Protein AF-A0A1X9XPV6-F1 (afdb_monomer)

Nearest PDB structures (foldseek):
  4wu0-assembly2_B  TM=9.386E-01  e=2.087E-05  Clostridium acetobutylicum ATCC 824
  2gh4-assembly1_A  TM=9.215E-01  e=1.858E-04  Bacillus subtilis
  1nc5-assembly1_A  TM=9.173E-01  e=4.742E-04  Bacillus subtilis
  8wbv-assembly1_A  TM=5.368E-01  e=2.046E+00  Caldicellulosiruptor saccharolyticus DSM 8903
  4z4l-assembly1_A  TM=5.427E-01  e=8.087E+00  Caldicellulosiruptor saccharolyticus DSM 8903

pLDDT: mean 91.46, std 11.41, range [43.31, 98.56]

Foldseek 3Di:
DQPDPVSVVVLVVLVVVQPVQQDLQLHGNPDDLVVLDPVVLVVLVSLVVCCVVPVRCSSVSVNVVSVVSLVVFDADPVGHGDD

Structure (mmCIF, N/CA/C/O backbone):
data_AF-A0A1X9XPV6-F1
#
_entry.id   AF-A0A1X9XPV6-F1
#
loop_
_atom_site.group_PDB
_atom_site.id
_atom_site.type_symbol
_atom_site.label_atom_id
_atom_site.label_alt_id
_atom_site.label_comp_id
_atom_site.label_asym_id
_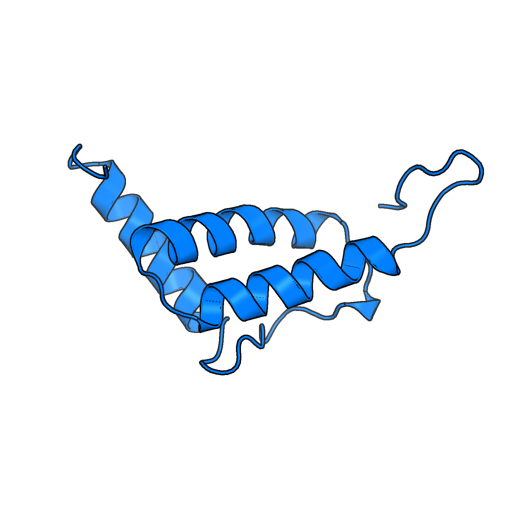atom_site.label_entity_id
_atom_site.label_seq_id
_atom_site.pdbx_PDB_ins_code
_atom_site.Cartn_x
_atom_site.Cartn_y
_atom_site.Cartn_z
_atom_site.occupancy
_atom_site.B_iso_or_equiv
_atom_site.auth_seq_id
_atom_site.auth_comp_id
_atom_site.auth_asym_id
_atom_site.auth_atom_id
_atom_site.pdbx_PDB_model_num
ATOM 1 N N . ASN A 1 1 ? 1.789 -3.243 21.252 1.00 43.31 1 ASN A N 1
ATOM 2 C CA . ASN A 1 1 ? 2.122 -2.202 22.252 1.00 43.31 1 ASN A CA 1
ATOM 3 C C . ASN A 1 1 ? 2.014 -0.857 21.562 1.00 43.31 1 ASN A C 1
ATOM 5 O O . ASN A 1 1 ? 2.984 -0.417 20.968 1.00 43.31 1 ASN A O 1
ATOM 9 N N . VAL A 1 2 ? 0.823 -0.263 21.620 1.00 49.47 2 VAL A N 1
ATOM 10 C CA . VAL A 1 2 ? 0.530 1.136 21.282 1.00 49.47 2 VAL A CA 1
ATOM 11 C C . VAL A 1 2 ? -0.008 1.708 22.593 1.00 49.47 2 VAL A C 1
ATOM 13 O O . VAL A 1 2 ? -1.160 1.466 22.943 1.00 49.47 2 VAL A O 1
ATOM 16 N N . LYS A 1 3 ? 0.873 2.248 23.441 1.00 48.47 3 LYS A N 1
ATOM 17 C CA . LYS A 1 3 ? 0.522 2.662 24.817 1.00 48.47 3 LYS A CA 1
ATOM 18 C C . LYS A 1 3 ? 1.008 4.062 25.192 1.00 48.47 3 LYS A C 1
ATOM 20 O O . LYS A 1 3 ? 0.884 4.441 26.351 1.00 48.47 3 LYS A O 1
ATOM 25 N N . GLU A 1 4 ? 1.453 4.858 24.226 1.00 56.91 4 GLU A N 1
ATOM 26 C CA . GLU A 1 4 ? 1.651 6.293 24.424 1.00 56.91 4 GLU A CA 1
ATOM 27 C C . GLU A 1 4 ? 0.590 7.055 23.625 1.00 56.91 4 GLU A C 1
ATOM 29 O O . GLU A 1 4 ? 0.315 6.760 22.465 1.00 56.91 4 GLU A O 1
ATOM 34 N N . THR A 1 5 ? -0.094 7.995 24.271 1.00 59.50 5 THR A N 1
ATOM 35 C CA . THR A 1 5 ? -1.334 8.627 23.779 1.00 59.50 5 THR A CA 1
ATOM 36 C C . THR A 1 5 ? -1.168 9.427 22.479 1.00 59.50 5 THR A C 1
ATOM 38 O O . THR A 1 5 ? -2.163 9.711 21.808 1.00 59.50 5 THR A O 1
ATOM 41 N N . GLY A 1 6 ? 0.071 9.758 22.096 1.00 62.03 6 GLY A N 1
ATOM 42 C CA . GLY A 1 6 ? 0.409 10.316 20.785 1.00 62.03 6 GLY A CA 1
ATOM 43 C C . GLY A 1 6 ? 0.302 9.290 19.655 1.00 62.03 6 GLY A C 1
ATOM 44 O O . GLY A 1 6 ? -0.260 9.599 18.607 1.00 62.03 6 GLY A O 1
ATOM 45 N N . ASP A 1 7 ? 0.735 8.050 19.890 1.00 73.81 7 ASP A N 1
ATOM 46 C CA . ASP A 1 7 ? 0.781 6.999 18.867 1.00 73.81 7 ASP A CA 1
ATOM 47 C C . ASP A 1 7 ? -0.606 6.558 18.414 1.00 73.81 7 ASP A C 1
ATOM 49 O O . ASP A 1 7 ? -0.799 6.247 17.241 1.00 73.81 7 ASP A O 1
ATOM 53 N N . GLN A 1 8 ? -1.595 6.573 19.311 1.00 85.75 8 GLN A N 1
ATOM 54 C CA . GLN A 1 8 ? -2.949 6.143 18.963 1.00 85.75 8 GLN A CA 1
ATOM 55 C C . GLN A 1 8 ? -3.599 7.082 17.937 1.00 85.75 8 GLN A C 1
ATOM 57 O O . GLN A 1 8 ? -4.20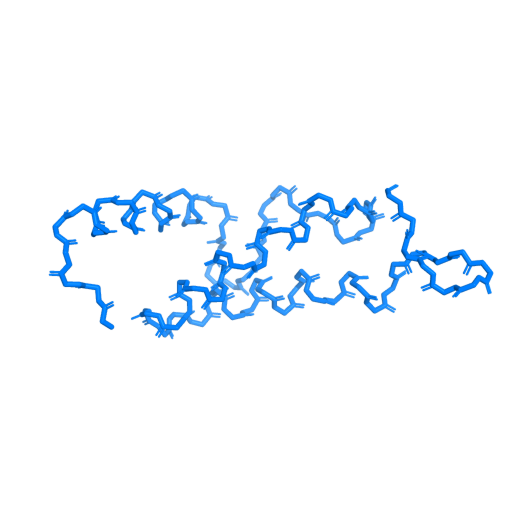2 6.609 16.978 1.00 85.75 8 GLN A O 1
ATOM 62 N N . LYS A 1 9 ? -3.425 8.406 18.077 1.00 90.12 9 LYS A N 1
ATOM 63 C CA . LYS A 1 9 ? -3.962 9.378 17.106 1.00 90.12 9 LYS A CA 1
ATOM 64 C C . LYS A 1 9 ? -3.331 9.204 15.727 1.00 90.12 9 LYS A C 1
ATOM 66 O O . LYS A 1 9 ? -4.039 9.247 14.724 1.00 90.12 9 LYS A O 1
ATOM 71 N N . TYR A 1 10 ? -2.016 8.987 15.674 1.00 88.56 10 TYR A N 1
ATOM 72 C CA . TYR A 1 10 ? -1.321 8.733 14.413 1.00 88.56 10 TYR A CA 1
ATOM 73 C C . TYR A 1 10 ? -1.736 7.396 13.805 1.00 88.56 10 TYR A C 1
ATOM 75 O O . TYR A 1 10 ? -2.012 7.331 12.611 1.00 88.56 10 TYR A O 1
ATOM 83 N N . PHE A 1 11 ? -1.851 6.349 14.620 1.00 91.69 11 PHE A N 1
ATOM 84 C CA . PHE A 1 11 ? -2.342 5.050 14.180 1.00 91.69 11 PHE A CA 1
ATOM 85 C C . PHE A 1 11 ? -3.751 5.145 13.584 1.00 91.69 11 PHE A C 1
ATOM 87 O O . PHE A 1 11 ? -3.993 4.630 12.493 1.00 91.69 11 PHE A O 1
ATOM 94 N N . ASP A 1 12 ? -4.669 5.840 14.256 1.00 94.00 12 ASP A N 1
ATOM 95 C CA . ASP A 1 12 ? -6.035 6.023 13.769 1.00 94.00 12 ASP A CA 1
ATOM 96 C C . ASP A 1 12 ? -6.084 6.832 12.473 1.00 94.00 12 ASP A C 1
ATOM 98 O O . ASP A 1 12 ? -6.830 6.470 11.563 1.00 94.00 12 ASP A O 1
ATOM 102 N N . TYR A 1 13 ? -5.249 7.865 12.348 1.00 93.75 13 TYR A N 1
ATOM 103 C CA . TYR A 1 13 ? -5.115 8.630 11.110 1.00 93.75 13 TYR A CA 1
ATOM 104 C C . TYR A 1 13 ? -4.605 7.766 9.947 1.00 93.75 13 TYR A C 1
ATOM 106 O O . TYR A 1 13 ? -5.181 7.784 8.856 1.00 93.75 13 TYR A O 1
ATOM 114 N N . ILE A 1 14 ? -3.561 6.964 10.182 1.00 93.19 14 ILE A N 1
ATOM 115 C CA . ILE A 1 14 ? -3.019 6.015 9.198 1.00 93.19 14 ILE A CA 1
ATOM 116 C C . ILE A 1 14 ? -4.102 5.027 8.769 1.00 93.19 14 ILE A C 1
ATOM 118 O O . ILE A 1 14 ? -4.293 4.802 7.574 1.00 93.19 14 ILE A O 1
ATOM 122 N N . ARG A 1 15 ? -4.822 4.457 9.740 1.00 95.94 15 ARG A N 1
ATOM 123 C CA . ARG A 1 15 ? -5.897 3.498 9.497 1.00 95.94 15 ARG A CA 1
ATOM 124 C C . ARG A 1 15 ? -7.015 4.109 8.661 1.00 95.94 15 ARG A C 1
ATOM 126 O O . ARG A 1 15 ? -7.346 3.539 7.632 1.00 95.94 15 ARG A O 1
ATOM 133 N N . GLN A 1 16 ? -7.546 5.271 9.050 1.00 96.69 16 GLN A N 1
ATOM 134 C CA . GLN A 1 16 ? -8.607 5.946 8.293 1.00 96.69 16 GLN A CA 1
ATOM 135 C C . GLN A 1 16 ? -8.174 6.274 6.866 1.00 96.69 16 GLN A C 1
ATOM 137 O O . GLN A 1 16 ? -8.939 6.071 5.927 1.00 96.69 16 GLN A O 1
ATOM 142 N N . THR A 1 17 ? -6.938 6.748 6.701 1.00 94.88 17 THR A N 1
ATOM 143 C CA . THR A 1 17 ? -6.397 7.061 5.377 1.00 94.88 17 THR A CA 1
ATOM 144 C C . THR A 1 17 ? -6.333 5.805 4.516 1.00 94.88 17 THR A C 1
ATOM 146 O O . THR A 1 17 ? -6.824 5.806 3.393 1.00 94.88 17 THR A O 1
ATOM 149 N N . LEU A 1 18 ? -5.773 4.710 5.034 1.00 95.75 18 LEU A N 1
ATOM 150 C CA . LEU A 1 18 ? -5.662 3.463 4.280 1.00 95.75 18 LEU A CA 1
ATOM 151 C C . LEU A 1 18 ? -7.013 2.790 4.037 1.00 95.75 18 LEU A C 1
ATOM 153 O O . LEU A 1 18 ? -7.208 2.222 2.971 1.00 95.75 18 LEU A O 1
ATOM 157 N N . ASP A 1 19 ? -7.962 2.899 4.962 1.00 96.62 19 ASP A N 1
ATOM 158 C CA . ASP A 1 19 ? -9.316 2.367 4.793 1.00 96.62 19 ASP A CA 1
ATOM 159 C C . ASP A 1 19 ? -10.081 3.038 3.650 1.00 96.62 19 ASP A C 1
ATOM 161 O O . ASP A 1 19 ? -10.946 2.407 3.051 1.00 96.62 19 ASP A O 1
ATOM 165 N N . HIS A 1 20 ? -9.746 4.288 3.318 1.00 96.31 20 HIS A N 1
ATOM 166 C CA . HIS A 1 20 ? -10.323 4.977 2.167 1.00 96.31 20 HIS A CA 1
ATOM 167 C C . HIS A 1 20 ? -9.876 4.369 0.828 1.00 96.31 20 HIS A C 1
ATOM 169 O O . HIS A 1 20 ? -10.650 4.350 -0.125 1.00 96.31 20 HIS A O 1
ATOM 175 N N . TYR A 1 21 ? -8.642 3.858 0.755 1.00 96.06 21 TYR A N 1
ATOM 176 C CA . TYR A 1 21 ? -8.048 3.354 -0.489 1.00 96.06 21 TYR A CA 1
ATOM 177 C C . TYR A 1 21 ? -8.036 1.826 -0.601 1.00 96.06 21 TYR A C 1
ATOM 179 O O . TYR A 1 21 ? -8.002 1.311 -1.719 1.00 96.06 21 TYR A O 1
ATOM 187 N N . VAL A 1 22 ? -8.028 1.109 0.528 1.00 97.88 22 VAL A N 1
ATOM 188 C CA . VAL A 1 22 ? -7.933 -0.354 0.599 1.00 97.88 22 VAL A CA 1
ATOM 189 C C . VAL A 1 22 ? -9.323 -0.953 0.773 1.00 97.88 22 VAL A C 1
ATOM 191 O O . VAL A 1 22 ? -9.915 -0.878 1.855 1.00 97.88 22 VAL A O 1
ATOM 194 N N . ALA A 1 23 ? -9.815 -1.600 -0.279 1.00 97.44 23 ALA A N 1
ATOM 195 C CA . ALA A 1 23 ? -11.065 -2.343 -0.230 1.00 97.44 23 ALA A CA 1
ATOM 196 C C . ALA A 1 23 ? -10.923 -3.637 0.592 1.00 97.44 23 ALA A C 1
ATOM 198 O O . ALA A 1 23 ? -9.820 -4.123 0.859 1.00 97.44 23 ALA A O 1
ATOM 199 N N . ASP A 1 24 ? -12.050 -4.233 0.979 1.00 97.44 24 ASP A N 1
ATOM 200 C CA . ASP A 1 24 ? -12.073 -5.434 1.829 1.00 97.44 24 ASP A CA 1
ATOM 201 C C . ASP A 1 24 ? -11.437 -6.672 1.171 1.00 97.44 24 ASP A C 1
ATOM 203 O O . ASP A 1 24 ? -10.971 -7.591 1.854 1.00 97.44 24 ASP A O 1
ATOM 207 N N . ASP A 1 25 ? -11.363 -6.695 -0.161 1.00 97.31 25 ASP A N 1
ATOM 208 C CA . ASP A 1 25 ? -10.663 -7.733 -0.917 1.00 97.31 25 ASP A CA 1
ATOM 209 C C . ASP A 1 25 ? -9.137 -7.525 -0.980 1.00 97.31 25 ASP A C 1
ATOM 211 O O . ASP A 1 25 ? -8.424 -8.430 -1.414 1.00 97.31 25 ASP A O 1
ATOM 215 N N . GLY A 1 26 ? -8.626 -6.399 -0.472 1.00 96.94 26 GLY A N 1
ATOM 216 C CA . GLY A 1 26 ? -7.211 -6.032 -0.485 1.00 96.94 26 GLY A CA 1
ATOM 217 C C . GLY A 1 26 ? -6.762 -5.278 -1.735 1.00 96.94 26 GLY A C 1
ATOM 218 O O . GLY A 1 26 ? -5.569 -5.000 -1.862 1.00 96.94 26 GLY A O 1
ATOM 219 N N . THR A 1 27 ? -7.674 -4.940 -2.651 1.00 97.19 27 THR A N 1
ATOM 2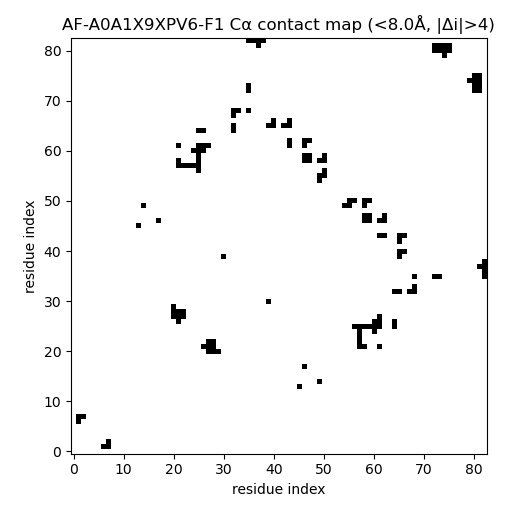20 C CA . THR A 1 27 ? -7.361 -4.036 -3.763 1.00 97.19 27 THR A CA 1
ATOM 221 C C . THR A 1 27 ? -7.115 -2.617 -3.250 1.00 97.19 27 THR A C 1
ATOM 223 O O . THR A 1 27 ? -7.702 -2.181 -2.258 1.00 97.19 27 THR A O 1
ATOM 226 N N . ILE A 1 28 ? -6.214 -1.896 -3.920 1.00 97.00 28 ILE A N 1
ATOM 227 C CA . ILE A 1 28 ? -5.850 -0.515 -3.594 1.00 97.00 28 ILE A CA 1
ATOM 228 C C . ILE A 1 28 ? -6.244 0.348 -4.794 1.00 97.00 28 ILE A C 1
ATOM 230 O O . ILE A 1 28 ? -5.645 0.223 -5.860 1.00 97.00 28 ILE A O 1
ATOM 234 N N . GLN A 1 29 ? -7.255 1.206 -4.642 1.00 93.38 29 GLN A N 1
ATOM 235 C CA . GLN A 1 29 ? -7.911 1.894 -5.770 1.00 93.38 29 GLN A CA 1
ATOM 236 C C . GLN A 1 29 ? -6.959 2.703 -6.666 1.00 93.38 29 GLN A C 1
ATOM 238 O O . GLN A 1 29 ? -7.176 2.816 -7.872 1.00 93.38 29 GLN A O 1
ATOM 243 N N . THR A 1 30 ? -5.914 3.277 -6.077 1.00 90.44 30 THR A N 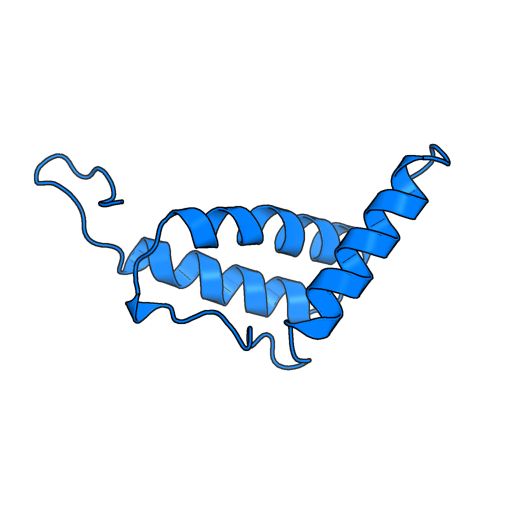1
ATOM 244 C CA . THR A 1 30 ? -4.960 4.173 -6.745 1.00 90.44 30 THR A CA 1
ATOM 245 C C . THR A 1 30 ? -3.662 3.486 -7.156 1.00 90.44 30 THR A C 1
ATOM 247 O O . THR A 1 30 ? -2.756 4.154 -7.642 1.00 90.44 30 THR A O 1
ATOM 250 N N . TYR A 1 31 ? -3.543 2.172 -6.961 1.00 91.94 31 TYR A N 1
ATOM 251 C CA . TYR A 1 31 ? -2.295 1.451 -7.172 1.00 91.94 31 TYR A CA 1
ATOM 252 C C . TYR A 1 31 ? -2.406 0.477 -8.341 1.00 91.94 31 TYR A C 1
ATOM 254 O O . TYR A 1 31 ? -3.303 -0.368 -8.390 1.00 91.94 31 TYR A O 1
ATOM 262 N N . ARG A 1 32 ? -1.448 0.569 -9.262 1.00 91.56 32 ARG A N 1
ATOM 263 C CA . ARG A 1 32 ? -1.310 -0.338 -10.401 1.00 91.56 32 ARG A CA 1
ATOM 264 C C . ARG A 1 32 ? 0.086 -0.938 -10.381 1.00 91.56 32 ARG A C 1
ATOM 266 O O . ARG A 1 32 ? 1.079 -0.216 -10.381 1.00 91.56 32 ARG A O 1
ATOM 273 N N . VAL A 1 33 ? 0.164 -2.266 -10.358 1.00 89.19 33 VAL A N 1
ATOM 274 C CA . VAL A 1 33 ? 1.438 -2.999 -10.254 1.00 89.19 33 VAL A CA 1
ATOM 275 C C . VAL A 1 33 ? 2.319 -2.745 -11.481 1.00 89.19 33 VAL A C 1
ATOM 277 O O . VAL A 1 33 ? 3.543 -2.723 -11.382 1.00 89.19 33 VAL A O 1
ATOM 280 N N . GLU A 1 34 ? 1.691 -2.522 -12.633 1.00 89.50 34 GLU A N 1
ATOM 281 C CA . GLU A 1 34 ? 2.326 -2.347 -13.938 1.00 89.50 34 GLU A CA 1
ATOM 282 C C . GLU A 1 34 ? 2.982 -0.973 -14.118 1.00 89.50 34 GLU A C 1
ATOM 284 O O . GLU A 1 34 ? 3.745 -0.790 -15.062 1.00 89.50 34 GLU A O 1
ATOM 289 N N . GLU A 1 35 ? 2.709 -0.012 -13.229 1.00 91.31 35 GLU A N 1
ATOM 290 C CA . GLU A 1 35 ? 3.388 1.290 -13.240 1.00 91.31 35 GLU A CA 1
ATOM 291 C C . GLU A 1 35 ? 4.843 1.179 -12.782 1.00 91.31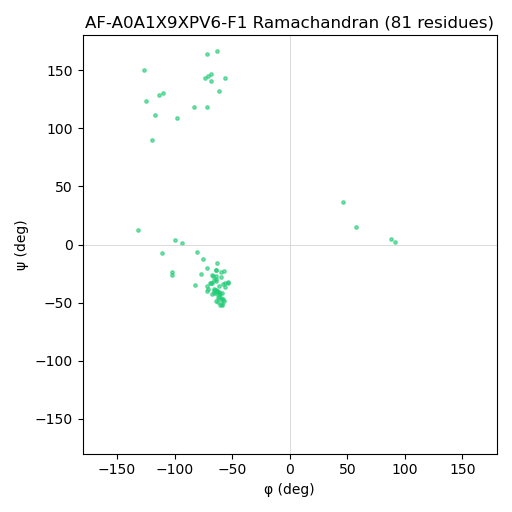 35 GLU A C 1
ATOM 293 O O . GLU A 1 35 ? 5.636 2.062 -13.088 1.00 91.31 35 GLU A O 1
ATOM 298 N N . TYR A 1 36 ? 5.196 0.107 -12.057 1.00 88.94 36 TYR A N 1
ATOM 299 C CA . TYR A 1 36 ? 6.544 -0.139 -11.538 1.00 88.94 36 TYR A CA 1
ATOM 300 C C . TYR A 1 36 ? 7.179 1.090 -10.871 1.00 88.94 36 TYR A C 1
ATOM 302 O O . TYR A 1 36 ? 8.386 1.286 -10.946 1.00 88.94 36 TYR A O 1
ATOM 310 N N . ASN A 1 37 ? 6.374 1.893 -10.176 1.00 91.56 37 ASN A N 1
ATOM 311 C CA . ASN A 1 37 ? 6.863 3.027 -9.406 1.00 91.56 37 ASN A CA 1
ATOM 312 C C . ASN A 1 37 ? 7.345 2.534 -8.032 1.00 91.56 37 ASN A C 1
ATOM 314 O O . ASN A 1 37 ? 6.565 1.957 -7.262 1.00 91.56 37 ASN A O 1
ATOM 318 N N . LEU A 1 38 ? 8.632 2.718 -7.722 1.00 90.12 38 LEU A N 1
ATOM 319 C CA . LEU A 1 38 ? 9.194 2.295 -6.433 1.00 90.12 38 LEU A CA 1
ATOM 320 C C . LEU A 1 38 ? 8.651 3.078 -5.232 1.00 90.12 38 LEU A C 1
ATOM 322 O O . LEU A 1 38 ? 8.596 2.512 -4.138 1.00 90.12 38 LEU A O 1
ATOM 326 N N . ASP A 1 39 ? 8.215 4.325 -5.407 1.00 90.38 39 ASP A N 1
ATOM 327 C CA . ASP A 1 39 ? 7.689 5.147 -4.311 1.00 90.38 39 ASP A CA 1
ATOM 328 C C . ASP A 1 39 ? 6.450 4.505 -3.681 1.00 90.38 39 ASP A C 1
ATOM 330 O O . ASP A 1 39 ? 6.289 4.487 -2.456 1.00 90.38 39 ASP A O 1
ATOM 334 N N . ASN A 1 40 ? 5.620 3.860 -4.505 1.00 90.50 40 ASN A N 1
ATOM 335 C CA . ASN A 1 40 ? 4.418 3.169 -4.050 1.00 90.50 40 ASN A CA 1
ATOM 336 C C . ASN A 1 40 ? 4.726 1.975 -3.126 1.00 90.50 40 ASN A C 1
ATOM 338 O O . ASN A 1 40 ? 3.884 1.585 -2.314 1.00 90.50 40 ASN A O 1
ATOM 342 N N . VAL A 1 41 ? 5.938 1.410 -3.179 1.00 93.25 41 VAL A N 1
ATOM 343 C CA . VAL A 1 41 ? 6.336 0.280 -2.321 1.00 93.25 41 VAL A CA 1
ATOM 344 C C . VAL A 1 41 ? 6.427 0.694 -0.849 1.00 93.25 41 VAL A C 1
ATOM 346 O O . VAL A 1 41 ? 6.204 -0.135 0.040 1.00 93.25 41 VAL A O 1
ATOM 349 N N . LEU A 1 42 ? 6.684 1.977 -0.559 1.00 92.69 42 LEU A N 1
ATOM 350 C CA . LEU A 1 42 ? 6.745 2.489 0.814 1.00 92.69 42 LEU A CA 1
ATOM 351 C C . LEU A 1 42 ? 5.430 2.253 1.576 1.00 92.69 42 LEU A C 1
ATOM 353 O O . LEU A 1 42 ? 5.463 1.931 2.769 1.00 92.69 42 LEU A O 1
ATOM 357 N N . LEU A 1 43 ? 4.291 2.317 0.873 1.00 93.12 43 LEU A N 1
ATOM 358 C CA . LEU A 1 43 ? 2.955 2.038 1.410 1.00 93.12 43 LEU A CA 1
ATOM 359 C C . LEU A 1 43 ? 2.872 0.660 2.084 1.00 93.12 43 LEU A C 1
ATOM 361 O O . LEU A 1 43 ? 2.195 0.502 3.103 1.00 93.12 43 LEU A O 1
ATOM 365 N N . GLY A 1 44 ? 3.622 -0.322 1.572 1.00 95.44 44 GLY A N 1
ATOM 366 C CA . GLY A 1 44 ? 3.688 -1.680 2.111 1.00 95.44 44 GLY A CA 1
ATOM 367 C C . GLY A 1 44 ? 4.043 -1.730 3.600 1.00 95.44 44 GLY A C 1
ATOM 368 O O . GLY A 1 44 ? 3.524 -2.574 4.328 1.00 95.44 44 GLY A O 1
ATOM 369 N N . ARG A 1 45 ? 4.858 -0.792 4.102 1.00 95.38 45 ARG A N 1
ATOM 370 C CA . ARG A 1 45 ? 5.215 -0.735 5.532 1.00 95.38 45 ARG A CA 1
ATOM 371 C C . ARG A 1 45 ? 4.012 -0.406 6.414 1.00 95.38 45 ARG A C 1
ATOM 373 O O . ARG A 1 45 ? 3.848 -1.008 7.474 1.00 95.38 45 ARG A O 1
ATOM 380 N N . MET A 1 46 ? 3.163 0.514 5.963 1.00 96.31 46 MET A N 1
ATOM 381 C CA . MET A 1 46 ? 1.968 0.940 6.696 1.00 96.31 46 MET A CA 1
ATOM 382 C C . MET A 1 46 ? 0.903 -0.159 6.692 1.00 96.31 46 MET A C 1
ATOM 384 O O . MET A 1 46 ? 0.282 -0.419 7.720 1.00 96.31 46 MET A O 1
ATOM 388 N N . LEU A 1 47 ? 0.759 -0.875 5.573 1.00 97.69 47 LEU A N 1
ATOM 389 C CA . LEU A 1 47 ? -0.123 -2.041 5.470 1.00 97.69 47 LEU A CA 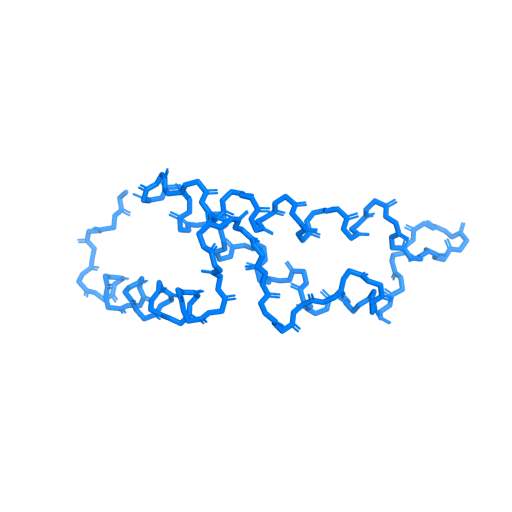1
ATOM 390 C C . LEU A 1 47 ? 0.297 -3.155 6.443 1.00 97.69 47 LEU A C 1
ATOM 392 O O . LEU A 1 47 ? -0.533 -3.687 7.179 1.00 97.69 47 LEU A O 1
ATOM 396 N N . LEU A 1 48 ? 1.597 -3.461 6.519 1.00 97.56 48 LEU A N 1
ATOM 397 C CA . LEU A 1 48 ? 2.124 -4.446 7.469 1.00 97.56 48 LEU A CA 1
ATOM 398 C C . LEU A 1 48 ? 1.931 -4.014 8.930 1.00 97.56 48 LEU A C 1
ATOM 400 O O . LEU A 1 48 ? 1.589 -4.849 9.770 1.00 97.56 48 LEU A O 1
ATOM 404 N N . LEU A 1 49 ? 2.109 -2.723 9.236 1.00 95.62 49 LEU A N 1
ATOM 405 C CA . LEU A 1 49 ? 1.820 -2.163 10.559 1.00 95.62 49 LEU A CA 1
ATOM 406 C C . LEU A 1 49 ? 0.348 -2.375 10.936 1.00 95.62 49 LEU A C 1
ATOM 408 O O . LEU A 1 49 ? 0.064 -2.935 11.996 1.00 95.62 49 LEU A O 1
ATOM 412 N N . LEU A 1 50 ? -0.585 -1.980 10.065 1.00 97.19 50 LEU A N 1
ATOM 413 C CA . LEU A 1 50 ? -2.014 -2.135 10.331 1.00 97.19 50 LEU A CA 1
ATOM 414 C C . LEU A 1 50 ? -2.412 -3.605 10.460 1.00 97.19 50 LEU A C 1
ATOM 416 O O . LEU A 1 50 ? -3.169 -3.943 11.369 1.00 97.19 50 LEU A O 1
ATOM 420 N N . TYR A 1 51 ? -1.871 -4.505 9.632 1.00 98.19 51 TYR A N 1
ATOM 421 C CA . TYR A 1 51 ? -2.122 -5.939 9.791 1.00 98.19 51 TYR A CA 1
ATOM 422 C C . TYR A 1 51 ? -1.618 -6.463 11.139 1.00 98.19 51 TYR A C 1
ATOM 424 O O . TYR A 1 51 ? -2.307 -7.238 11.802 1.00 98.19 51 TYR A O 1
ATOM 432 N N . ARG A 1 52 ? -0.433 -6.030 11.583 1.00 96.69 52 ARG A N 1
ATOM 433 C CA . ARG A 1 52 ? 0.135 -6.466 12.862 1.00 96.69 52 ARG A CA 1
ATOM 434 C C . ARG A 1 52 ? -0.766 -6.105 14.041 1.00 96.69 52 ARG A C 1
ATOM 436 O O . ARG A 1 52 ? -0.981 -6.971 14.888 1.00 96.69 52 ARG A O 1
ATOM 443 N N . GLU A 1 53 ? -1.271 -4.873 14.077 1.00 95.19 53 GLU A N 1
ATOM 444 C CA . GLU A 1 53 ? -2.069 -4.361 15.200 1.00 95.19 53 GLU A CA 1
ATOM 445 C C . GLU A 1 53 ? -3.551 -4.770 15.123 1.00 95.19 53 GLU A C 1
ATOM 447 O O . GLU A 1 53 ? -4.164 -5.026 16.154 1.00 95.19 53 GLU A O 1
ATOM 452 N N . THR A 1 54 ? -4.137 -4.860 13.922 1.00 95.88 54 THR A N 1
ATOM 453 C CA . THR A 1 54 ? -5.586 -5.114 13.752 1.00 95.88 54 THR A CA 1
ATOM 454 C C . THR A 1 54 ? -5.935 -6.549 13.376 1.00 95.88 54 THR A C 1
ATOM 456 O O . THR A 1 54 ? -7.070 -6.969 13.580 1.00 95.88 54 THR A O 1
ATOM 459 N N . LYS A 1 55 ? -4.993 -7.289 12.777 1.00 97.88 55 LYS A N 1
ATOM 460 C CA . LYS A 1 55 ? -5.217 -8.597 12.132 1.00 97.88 55 LYS A CA 1
ATOM 461 C C . LYS A 1 55 ? -6.263 -8.596 11.010 1.00 97.88 55 LYS A C 1
ATOM 463 O O . LYS A 1 55 ? -6.679 -9.664 10.573 1.00 97.88 55 LYS A O 1
ATOM 468 N N . ALA A 1 56 ? -6.656 -7.431 10.491 1.00 98.25 56 ALA A N 1
ATOM 469 C CA . ALA A 1 56 ? -7.595 -7.357 9.379 1.00 98.25 56 ALA A CA 1
ATOM 470 C C . ALA A 1 56 ? -6.933 -7.818 8.067 1.00 98.25 56 ALA A C 1
ATOM 472 O O . ALA A 1 56 ? -5.975 -7.209 7.584 1.00 98.25 56 ALA A O 1
ATOM 473 N N . GLU A 1 57 ? -7.468 -8.885 7.471 1.00 98.44 57 GLU A N 1
ATOM 474 C CA . GLU A 1 57 ? -6.876 -9.557 6.304 1.00 98.44 57 GLU A CA 1
ATOM 475 C C . GLU A 1 57 ? -6.723 -8.658 5.072 1.00 98.44 57 GLU A C 1
ATOM 477 O O . GLU A 1 57 ? -5.797 -8.864 4.287 1.00 98.44 57 GLU A O 1
ATOM 482 N N . LYS A 1 58 ? -7.566 -7.630 4.910 1.00 98.56 58 LYS A N 1
ATOM 483 C CA . LYS A 1 58 ? -7.454 -6.684 3.791 1.00 98.56 58 LYS A CA 1
ATOM 484 C C . LYS A 1 58 ? -6.077 -6.016 3.715 1.00 98.56 58 LYS A C 1
ATOM 486 O O . LYS A 1 58 ? -5.530 -5.873 2.626 1.00 98.56 58 LYS A O 1
ATOM 491 N N . TYR A 1 59 ? -5.457 -5.706 4.858 1.00 98.56 59 TYR A N 1
ATOM 492 C CA . TYR A 1 59 ? -4.118 -5.113 4.882 1.00 98.56 59 TYR A CA 1
ATOM 493 C C . TYR A 1 59 ? -3.029 -6.113 4.495 1.00 98.56 59 TYR A C 1
ATOM 495 O O . TYR A 1 59 ? -2.073 -5.737 3.822 1.00 98.56 59 TYR A O 1
ATOM 503 N N . ARG A 1 60 ? -3.177 -7.392 4.871 1.00 98.50 60 ARG A N 1
ATOM 504 C CA . ARG A 1 60 ? -2.256 -8.451 4.436 1.00 98.50 60 ARG A CA 1
ATOM 505 C C . ARG A 1 60 ? -2.330 -8.635 2.923 1.00 98.50 60 ARG A C 1
ATOM 507 O O . ARG A 1 60 ? -1.300 -8.614 2.265 1.00 98.50 60 ARG A O 1
ATOM 514 N N . LYS A 1 61 ? -3.542 -8.741 2.373 1.00 98.56 61 LYS A N 1
ATOM 515 C CA . LYS A 1 61 ? -3.765 -8.883 0.926 1.00 98.56 61 LYS A CA 1
ATOM 516 C C . LYS A 1 61 ? -3.227 -7.687 0.134 1.00 98.56 61 LYS A C 1
ATOM 518 O O . LYS A 1 61 ? -2.556 -7.877 -0.874 1.00 98.56 61 LYS A O 1
ATOM 523 N N . ALA A 1 62 ? -3.451 -6.468 0.622 1.00 98.12 62 ALA A N 1
ATOM 524 C CA . ALA A 1 62 ? -2.885 -5.264 0.022 1.00 98.12 62 ALA A CA 1
ATOM 525 C C . ALA A 1 62 ? -1.344 -5.256 0.085 1.00 98.12 62 ALA A C 1
ATOM 527 O O . ALA A 1 62 ? -0.682 -4.889 -0.884 1.00 98.12 62 ALA A O 1
ATOM 528 N N . ALA A 1 63 ? -0.747 -5.704 1.196 1.00 97.88 63 ALA A N 1
ATOM 529 C CA . ALA A 1 63 ? 0.706 -5.838 1.303 1.00 97.88 63 ALA A CA 1
ATOM 530 C C . ALA A 1 63 ? 1.257 -6.907 0.342 1.00 97.88 63 ALA A C 1
ATOM 532 O O . ALA A 1 63 ? 2.304 -6.687 -0.269 1.00 97.88 63 ALA A O 1
ATOM 533 N N . ASP A 1 64 ? 0.547 -8.025 0.162 1.00 97.38 64 ASP A N 1
ATOM 534 C CA . ASP A 1 64 ? 0.887 -9.065 -0.815 1.00 97.38 64 ASP A CA 1
ATOM 535 C C . ASP A 1 64 ? 0.853 -8.506 -2.249 1.00 97.38 64 ASP A C 1
ATOM 537 O O .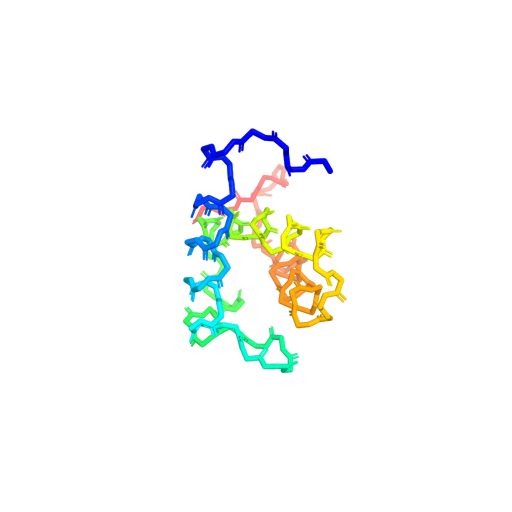 ASP A 1 64 ? 1.770 -8.761 -3.035 1.00 97.38 64 ASP A O 1
ATOM 541 N N . LEU A 1 65 ? -0.151 -7.680 -2.575 1.00 96.38 65 LEU A N 1
ATOM 542 C CA . LEU A 1 65 ? -0.255 -6.985 -3.861 1.00 96.38 65 LEU A CA 1
ATOM 543 C C . LEU A 1 65 ? 0.963 -6.081 -4.104 1.00 96.38 65 LEU A C 1
ATOM 545 O O . LEU A 1 65 ? 1.628 -6.224 -5.131 1.00 96.38 65 LEU A O 1
ATOM 549 N N . VAL A 1 66 ? 1.319 -5.224 -3.142 1.00 96.56 66 VAL A N 1
ATOM 550 C CA . VAL A 1 66 ? 2.510 -4.358 -3.239 1.00 96.56 66 VAL A CA 1
ATOM 551 C C . VAL A 1 66 ? 3.796 -5.186 -3.350 1.00 96.56 66 VAL A C 1
ATOM 553 O O . VAL A 1 66 ? 4.680 -4.899 -4.157 1.00 96.56 66 VAL A O 1
ATOM 556 N N . ARG A 1 67 ? 3.907 -6.278 -2.585 1.00 95.69 67 ARG A N 1
ATOM 557 C CA . ARG A 1 67 ? 5.064 -7.182 -2.635 1.00 95.69 67 ARG A CA 1
ATOM 558 C C . ARG A 1 67 ? 5.201 -7.877 -3.990 1.00 95.69 67 ARG A C 1
ATOM 560 O O . ARG A 1 67 ? 6.330 -8.197 -4.383 1.00 95.69 67 ARG A O 1
ATOM 567 N N . SER A 1 68 ? 4.092 -8.113 -4.689 1.00 94.75 68 SER A N 1
ATOM 568 C CA . SER A 1 68 ? 4.085 -8.743 -6.009 1.00 94.75 68 SER A CA 1
ATOM 569 C C . SER A 1 68 ? 4.768 -7.883 -7.080 1.00 94.75 68 SER A C 1
ATOM 571 O O . SER A 1 68 ? 5.423 -8.447 -7.960 1.00 94.75 68 SER A O 1
ATOM 573 N N . GLN A 1 69 ? 4.731 -6.546 -6.953 1.00 95.12 69 GLN A N 1
ATOM 574 C CA . GLN A 1 69 ? 5.455 -5.624 -7.838 1.00 95.12 69 GLN A CA 1
ATOM 575 C C . GLN A 1 69 ? 6.950 -5.934 -7.840 1.00 95.12 69 GLN A C 1
ATOM 577 O O . GLN A 1 69 ? 7.523 -6.130 -8.904 1.00 95.12 69 GLN A O 1
ATOM 582 N N . LEU A 1 70 ? 7.573 -6.098 -6.667 1.00 93.56 70 LEU A N 1
ATOM 583 C CA . LEU A 1 70 ? 9.018 -6.358 -6.545 1.00 93.56 70 LEU A CA 1
ATOM 584 C C . LEU A 1 70 ? 9.485 -7.638 -7.255 1.00 93.56 70 LEU A C 1
ATOM 586 O O . LEU A 1 70 ? 10.666 -7.771 -7.584 1.00 93.56 70 LEU A O 1
ATOM 590 N N . SER A 1 71 ? 8.578 -8.593 -7.472 1.00 92.56 71 SER A N 1
ATOM 591 C CA . SER A 1 71 ? 8.875 -9.826 -8.205 1.00 92.56 71 SER A CA 1
ATOM 592 C C . SER A 1 71 ? 8.923 -9.614 -9.721 1.00 92.56 71 SER A C 1
ATOM 594 O O . SER A 1 71 ? 9.592 -10.378 -10.409 1.00 92.56 71 SER A O 1
ATOM 596 N N . LYS A 1 72 ? 8.227 -8.595 -10.238 1.00 92.50 72 LYS A N 1
ATOM 597 C CA . LYS A 1 72 ? 8.151 -8.258 -11.670 1.00 92.50 72 LYS A CA 1
ATOM 598 C C . LYS A 1 72 ? 8.870 -6.951 -12.028 1.00 92.50 72 LYS A C 1
ATOM 600 O O . LYS A 1 72 ? 8.991 -6.630 -13.203 1.00 92.50 72 LYS A O 1
ATOM 605 N N . HIS A 1 73 ? 9.331 -6.207 -11.024 1.00 95.62 73 HIS A N 1
ATOM 606 C CA . HIS A 1 73 ? 9.925 -4.884 -11.178 1.00 95.62 73 HIS A CA 1
ATOM 607 C C . HIS A 1 73 ? 11.193 -4.931 -12.043 1.00 95.62 73 HIS A C 1
ATOM 609 O O . HIS A 1 73 ? 12.061 -5.771 -11.771 1.00 95.62 73 HIS A O 1
ATOM 615 N N . PRO A 1 74 ? 11.337 -4.042 -13.045 1.00 95.19 74 PRO A N 1
ATOM 616 C CA . PRO A 1 74 ? 12.529 -3.972 -13.882 1.00 95.19 74 PRO A CA 1
ATOM 617 C C . PRO A 1 74 ? 13.808 -3.761 -13.070 1.00 95.19 74 PRO A C 1
ATOM 619 O O . PRO A 1 74 ? 13.827 -3.048 -12.063 1.00 95.19 74 PRO A O 1
ATOM 622 N N . ARG A 1 75 ? 14.898 -4.388 -13.513 1.00 96.75 75 ARG A N 1
ATOM 623 C CA . ARG A 1 75 ? 16.200 -4.300 -12.851 1.00 96.75 75 ARG A CA 1
ATOM 624 C C . ARG A 1 75 ? 17.284 -3.869 -13.824 1.00 96.75 75 ARG A C 1
ATOM 626 O O . ARG A 1 75 ? 17.218 -4.170 -15.013 1.00 96.75 75 ARG A O 1
ATOM 633 N N . THR A 1 76 ? 18.301 -3.186 -13.311 1.00 96.25 76 THR A N 1
ATOM 634 C CA . THR A 1 76 ? 19.558 -2.961 -14.028 1.00 96.25 76 THR A CA 1
ATOM 635 C C . THR A 1 76 ? 20.253 -4.298 -14.291 1.00 96.25 76 THR A C 1
ATOM 637 O O . THR A 1 76 ? 19.927 -5.317 -13.678 1.00 96.25 76 THR A O 1
ATOM 640 N N . SER A 1 77 ? 21.257 -4.297 -15.168 1.00 95.62 77 SER A N 1
ATOM 641 C CA . SER A 1 77 ? 22.111 -5.468 -15.415 1.00 95.62 77 SER A CA 1
ATOM 642 C C . SER A 1 77 ? 22.803 -5.995 -14.151 1.00 95.62 77 SER A C 1
ATOM 644 O O . SER A 1 77 ? 23.162 -7.164 -14.090 1.00 95.62 77 SER A O 1
ATOM 646 N N . GLU A 1 78 ? 22.961 -5.146 -13.135 1.00 95.88 78 GLU A N 1
ATOM 647 C CA . GLU A 1 78 ? 23.561 -5.474 -11.836 1.00 95.88 78 GLU A CA 1
ATOM 648 C C . GLU A 1 78 ? 22.512 -5.875 -10.779 1.00 95.88 78 GLU A C 1
ATOM 650 O O . GLU A 1 78 ? 22.850 -6.176 -9.637 1.00 95.88 78 GLU A O 1
ATOM 655 N N . GLY A 1 79 ? 21.224 -5.902 -11.145 1.00 94.94 79 GLY A N 1
ATOM 656 C CA . GLY A 1 79 ? 20.134 -6.402 -10.305 1.00 94.94 79 GLY A CA 1
ATOM 657 C C . GLY A 1 79 ? 19.430 -5.362 -9.426 1.00 94.94 79 GLY A C 1
ATOM 658 O O . GLY A 1 79 ? 18.503 -5.732 -8.694 1.00 94.94 79 GLY A O 1
ATOM 659 N N . GLY A 1 80 ? 19.813 -4.083 -9.502 1.00 94.06 80 GLY A N 1
ATOM 660 C CA . GLY A 1 80 ? 19.148 -2.983 -8.792 1.00 94.06 80 GLY A CA 1
ATOM 661 C C . GLY A 1 80 ? 17.801 -2.624 -9.422 1.00 94.06 80 GLY A C 1
ATOM 662 O O . GLY A 1 80 ? 17.668 -2.686 -10.638 1.00 94.06 80 GLY A O 1
ATOM 663 N N . PHE A 1 81 ? 16.795 -2.264 -8.623 1.00 95.12 81 PHE A N 1
ATOM 664 C CA . PHE A 1 81 ? 15.482 -1.871 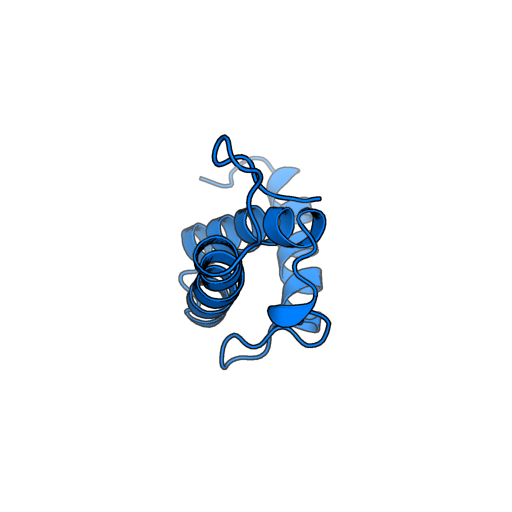-9.149 1.00 95.12 81 PHE A CA 1
ATOM 665 C C . PHE A 1 81 ? 15.544 -0.539 -9.903 1.00 95.12 81 PHE A C 1
ATOM 667 O O . PHE A 1 81 ? 16.222 0.388 -9.463 1.00 95.12 81 PHE A O 1
ATOM 674 N N . TRP A 1 82 ? 14.816 -0.440 -11.015 1.00 91.94 82 TRP A N 1
ATOM 675 C CA . TRP A 1 82 ? 14.578 0.844 -11.680 1.00 91.94 82 TRP A CA 1
ATOM 676 C C . TRP A 1 82 ? 13.638 1.705 -10.842 1.00 91.94 82 TRP A C 1
ATOM 678 O O . TRP A 1 82 ? 12.759 1.159 -10.180 1.00 91.94 82 TRP A O 1
ATOM 688 N N . HIS A 1 83 ? 13.850 3.018 -10.845 1.00 87.69 83 HIS A N 1
ATOM 689 C CA . HIS A 1 83 ? 12.981 3.951 -10.135 1.00 87.69 83 HIS A CA 1
ATOM 690 C C . HIS A 1 83 ? 11.702 4.218 -10.921 1.00 87.69 83 HIS A C 1
ATOM 692 O O . HIS A 1 83 ? 11.835 4.485 -12.139 1.00 87.69 83 HIS A O 1
#

Mean predicted aligned error: 4.48 Å

Secondary structure (DSSP, 8-state):
---SHHHHHHHHHHHHHHHHHB-TTS-BTT--GGG--SGGGGHHHHHHHHHHHH--HHHHHHHHHHHHHHHH--B-TTSPBP-

Radius of gyration: 14.37 Å; Cα contacts (8 Å, |Δi|>4): 77; chains: 1; bounding box: 36×20×40 Å

Solvent-accessible surface area (backbone atoms only — not comparable to full-atom values): 4865 Å² total; per-residue (Å²): 140,85,85,52,84,68,53,53,57,52,50,51,51,53,49,57,57,46,57,74,42,41,42,83,85,14,51,44,82,90,65,63,67,88,70,50,54,54,75,66,50,59,56,35,59,57,25,50,51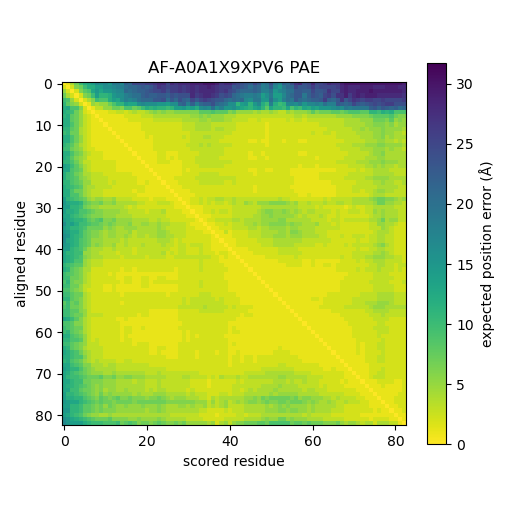,49,22,71,79,67,65,47,62,28,29,49,42,32,26,51,54,48,55,51,30,72,79,71,47,60,55,48,99,88,66,49,73,53,108

Sequence (83 aa):
NVKETGDQKYFDYIRQTLDHYVADDGTIQTYRVEEYNLDNVLLGRMLLLLYRETKAEKYRKAADLVRSQLSKHPRTSEGGFWH